Protein AF-A0A2W6B9Y6-F1 (afdb_monomer_lite)

Foldseek 3Di:
DDPVVVVVCVVVQQFQWAADPVRDIDGDPLQDDVPHGQVLSSVLSVLLPLQPDGSVVVVVQQCAFDVLQVRHGVSVCVVVVHDSVSVNVVSNVVSVVRND

Structure (mmCIF, N/CA/C/O backbone):
data_AF-A0A2W6B9Y6-F1
#
_entry.id   AF-A0A2W6B9Y6-F1
#
loop_
_atom_site.group_PDB
_atom_site.id
_atom_site.type_symbol
_atom_site.label_atom_id
_atom_site.label_alt_id
_atom_site.label_comp_id
_atom_site.label_asym_id
_atom_site.label_entity_id
_atom_site.label_seq_id
_atom_site.pdbx_PDB_ins_code
_atom_site.Cartn_x
_atom_site.Cartn_y
_atom_site.Cartn_z
_atom_site.occupancy
_atom_site.B_iso_or_equiv
_atom_site.auth_seq_id
_atom_site.auth_comp_id
_atom_site.auth_asym_id
_atom_site.auth_atom_id
_atom_site.pdbx_PDB_model_num
ATOM 1 N N . MET A 1 1 ? -8.206 11.624 15.115 1.00 56.31 1 MET A N 1
ATOM 2 C CA . MET A 1 1 ? -7.147 12.022 14.157 1.00 56.31 1 MET A CA 1
ATOM 3 C C . MET A 1 1 ? -7.373 13.476 13.772 1.00 56.31 1 MET A C 1
ATOM 5 O O . MET A 1 1 ? -8.474 13.791 13.342 1.00 56.31 1 MET A O 1
ATOM 9 N N . SER A 1 2 ? -6.397 14.366 13.964 1.00 75.44 2 SER A N 1
ATOM 10 C CA . SER A 1 2 ? -6.498 15.763 13.505 1.00 75.44 2 SER A CA 1
ATOM 11 C C . SER A 1 2 ? -5.993 15.900 12.062 1.00 75.44 2 SER A C 1
ATOM 13 O O . SER A 1 2 ? -5.204 15.072 11.602 1.00 75.44 2 SER A O 1
ATOM 15 N N . LYS A 1 3 ? -6.403 16.954 11.339 1.00 68.81 3 LYS A N 1
ATOM 16 C CA . LYS A 1 3 ? -5.916 17.229 9.969 1.00 68.81 3 LYS A CA 1
ATOM 17 C C . LYS A 1 3 ? -4.383 17.342 9.897 1.00 68.81 3 LYS A C 1
ATOM 19 O O . LYS A 1 3 ? -3.786 16.851 8.945 1.00 68.81 3 LYS A O 1
ATOM 24 N N . GLN A 1 4 ? -3.750 17.920 10.921 1.00 66.31 4 GLN A N 1
ATOM 25 C CA . GLN A 1 4 ? -2.286 18.004 11.032 1.00 66.31 4 GLN A CA 1
ATOM 26 C C . GLN A 1 4 ? -1.622 16.624 11.134 1.00 66.31 4 GLN A C 1
ATOM 28 O O . GLN A 1 4 ? -0.644 16.369 10.439 1.00 66.31 4 GLN A O 1
ATOM 33 N N . ALA A 1 5 ? -2.186 15.703 11.923 1.00 63.84 5 ALA A N 1
ATOM 34 C CA . ALA A 1 5 ? -1.645 14.349 12.063 1.00 63.84 5 ALA A CA 1
ATOM 35 C C . ALA A 1 5 ? -1.720 13.537 10.754 1.00 63.84 5 ALA A C 1
ATOM 37 O O . ALA A 1 5 ? -0.872 12.681 10.505 1.00 63.84 5 ALA A O 1
ATOM 38 N N . VAL A 1 6 ? -2.718 13.812 9.906 1.00 63.72 6 VAL A N 1
ATOM 39 C CA . VAL A 1 6 ? -2.831 13.218 8.565 1.00 63.72 6 VAL A CA 1
ATOM 40 C C . VAL A 1 6 ? -1.759 13.791 7.635 1.00 63.72 6 VAL A C 1
ATOM 42 O O . VAL A 1 6 ? -1.011 13.021 7.038 1.00 63.72 6 VAL A O 1
ATOM 45 N N . ALA A 1 7 ? -1.616 15.119 7.567 1.00 63.88 7 ALA A N 1
ATOM 46 C CA . ALA A 1 7 ? -0.626 15.776 6.708 1.00 63.88 7 ALA A CA 1
ATOM 47 C C . ALA A 1 7 ? 0.823 15.361 7.038 1.00 63.88 7 ALA A C 1
ATOM 49 O O . ALA A 1 7 ? 1.612 15.085 6.133 1.00 63.88 7 ALA A O 1
ATOM 50 N N . ASP A 1 8 ? 1.161 15.227 8.323 1.00 62.97 8 ASP A N 1
ATOM 51 C CA . ASP A 1 8 ? 2.485 14.758 8.745 1.00 62.97 8 ASP A CA 1
ATOM 52 C C . ASP A 1 8 ? 2.765 13.308 8.329 1.00 62.97 8 ASP A C 1
ATOM 54 O O . ASP A 1 8 ? 3.901 12.971 7.991 1.00 62.97 8 ASP A O 1
ATOM 58 N N . ARG A 1 9 ? 1.747 12.440 8.311 1.00 62.06 9 ARG A N 1
ATOM 59 C CA . ARG A 1 9 ? 1.883 11.052 7.839 1.00 62.06 9 ARG A CA 1
ATOM 60 C C . ARG A 1 9 ? 2.070 10.966 6.330 1.00 62.06 9 ARG A C 1
ATOM 62 O O . ARG A 1 9 ? 2.903 10.186 5.874 1.00 62.06 9 ARG A O 1
ATOM 69 N N . VAL A 1 10 ? 1.387 11.819 5.568 1.00 62.62 10 VAL A N 1
ATOM 70 C CA . VAL A 1 10 ? 1.627 11.964 4.122 1.00 62.62 10 VAL A CA 1
ATOM 71 C C . VAL A 1 10 ? 3.060 12.408 3.866 1.00 62.62 10 VAL A C 1
ATOM 73 O O . VAL A 1 10 ? 3.764 11.793 3.068 1.00 62.62 10 VAL A O 1
ATOM 76 N N . ARG A 1 11 ? 3.539 13.420 4.604 1.00 60.59 11 ARG A N 1
ATOM 77 C CA . ARG A 1 11 ? 4.919 13.913 4.482 1.00 60.59 11 ARG A CA 1
ATOM 78 C C . ARG A 1 11 ? 5.948 12.834 4.820 1.00 60.59 11 ARG A C 1
ATOM 80 O O . ARG A 1 11 ? 6.984 12.746 4.172 1.00 60.59 11 ARG A O 1
ATOM 87 N N . ARG A 1 12 ? 5.655 11.993 5.816 1.00 64.19 12 ARG A N 1
ATOM 88 C CA . ARG A 1 12 ? 6.478 10.831 6.200 1.00 64.19 12 ARG A CA 1
ATOM 89 C C . ARG A 1 12 ? 6.286 9.621 5.275 1.00 64.19 12 ARG A C 1
ATOM 91 O O . ARG A 1 12 ? 6.939 8.601 5.488 1.00 64.19 12 ARG A O 1
ATOM 98 N N . ARG A 1 13 ? 5.419 9.728 4.258 1.00 63.47 13 ARG A N 1
ATOM 99 C CA . ARG A 1 13 ? 5.043 8.660 3.317 1.00 63.47 13 ARG A CA 1
ATOM 100 C C . ARG A 1 13 ? 4.581 7.380 4.022 1.00 63.47 13 ARG A C 1
ATOM 102 O O . ARG A 1 13 ? 4.876 6.277 3.578 1.00 63.47 13 ARG A O 1
ATOM 109 N N . THR A 1 14 ? 3.885 7.539 5.145 1.00 68.88 14 THR A N 1
ATOM 110 C CA . THR A 1 14 ? 3.248 6.450 5.902 1.00 68.88 14 THR A CA 1
ATOM 111 C C . THR A 1 14 ? 1.736 6.403 5.690 1.00 68.88 14 THR A C 1
ATOM 113 O O . THR A 1 14 ? 1.031 5.660 6.364 1.00 68.88 14 THR A O 1
ATOM 116 N N . LEU A 1 15 ? 1.232 7.224 4.769 1.00 81.50 15 LEU A N 1
ATOM 117 C CA . LEU A 1 15 ? -0.155 7.260 4.341 1.00 81.50 15 LEU A CA 1
ATOM 118 C C . LEU A 1 15 ? -0.190 7.623 2.857 1.00 81.50 15 LEU A C 1
ATOM 120 O O . LEU A 1 15 ? 0.421 8.615 2.451 1.00 81.50 15 LEU A O 1
ATOM 124 N N . LEU A 1 16 ? -0.909 6.837 2.061 1.00 87.25 16 LEU A N 1
ATOM 125 C CA . LEU A 1 16 ? -1.141 7.116 0.655 1.00 87.25 16 LEU A CA 1
ATOM 126 C C . LEU A 1 16 ? -2.113 8.280 0.517 1.00 87.25 16 LEU A C 1
ATOM 128 O O . LEU A 1 16 ? -3.221 8.269 1.064 1.00 87.25 16 LEU A O 1
ATOM 132 N N . ALA A 1 17 ? -1.681 9.257 -0.264 1.00 89.12 17 ALA A N 1
ATOM 133 C CA . ALA A 1 17 ? -2.461 10.401 -0.675 1.00 89.12 17 ALA A CA 1
ATOM 134 C C . ALA A 1 17 ? -2.433 10.465 -2.200 1.00 89.12 17 ALA A C 1
ATOM 136 O O . ALA A 1 17 ? -1.364 10.357 -2.800 1.00 89.12 17 ALA A O 1
ATOM 137 N N . ALA A 1 18 ? -3.592 10.656 -2.815 1.00 88.19 18 ALA A N 1
ATOM 138 C CA . ALA A 1 18 ? -3.707 10.896 -4.246 1.00 88.19 18 ALA A CA 1
ATOM 139 C C . ALA A 1 18 ? -4.328 12.275 -4.477 1.00 88.19 18 ALA A C 1
ATOM 141 O O . ALA A 1 18 ? -5.183 12.714 -3.708 1.00 88.19 18 ALA A O 1
ATOM 142 N N . SER A 1 19 ? -3.902 12.969 -5.528 1.00 88.31 19 SER A N 1
ATOM 143 C CA . SER A 1 19 ? -4.473 14.264 -5.902 1.00 88.31 19 SER A CA 1
ATOM 144 C C . SER A 1 19 ? -5.480 14.061 -7.022 1.00 88.31 19 SER A C 1
ATOM 146 O O . SER A 1 19 ? -5.161 13.508 -8.069 1.00 88.31 19 SER A O 1
ATOM 148 N N . THR A 1 20 ? -6.718 14.489 -6.811 1.00 86.44 20 THR A N 1
ATOM 149 C CA . THR A 1 20 ? -7.735 14.546 -7.871 1.00 86.44 20 THR A CA 1
ATOM 150 C C . THR A 1 20 ? -7.312 15.533 -8.963 1.00 86.44 20 THR A C 1
ATOM 152 O O . THR A 1 20 ? -6.514 16.435 -8.709 1.00 86.44 20 THR A O 1
ATOM 155 N N . ALA A 1 21 ? -7.915 15.436 -10.151 1.00 82.94 21 ALA A N 1
AT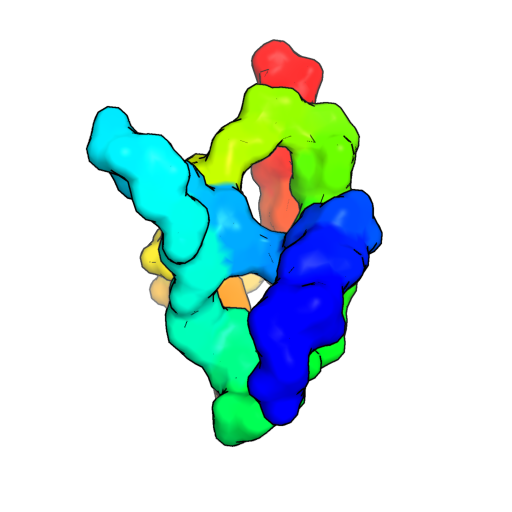OM 156 C CA . ALA A 1 21 ? -7.674 16.382 -11.249 1.00 82.94 21 ALA A CA 1
ATOM 157 C C . ALA A 1 21 ? -7.932 17.856 -10.863 1.00 82.94 21 ALA A C 1
ATOM 159 O O . ALA A 1 21 ? -7.375 18.767 -11.462 1.00 82.94 21 ALA A O 1
ATOM 160 N N . GLN A 1 22 ? -8.749 18.093 -9.831 1.00 86.25 22 GLN A N 1
ATOM 161 C CA . GLN A 1 22 ? -9.079 19.420 -9.297 1.00 86.25 22 GLN A CA 1
ATOM 162 C C . GLN A 1 22 ? -8.141 19.857 -8.152 1.00 86.25 22 GLN A C 1
ATOM 164 O O . GLN A 1 22 ? -8.437 20.813 -7.439 1.00 86.25 22 GLN A O 1
ATOM 169 N N . GLY A 1 23 ? -7.047 19.129 -7.903 1.00 84.06 23 GLY A N 1
ATOM 170 C CA . GLY A 1 23 ? -6.057 19.453 -6.870 1.00 84.06 23 GLY A CA 1
ATOM 171 C C . GLY A 1 23 ? -6.470 19.101 -5.436 1.00 84.06 23 GLY A C 1
ATOM 172 O O . GLY A 1 23 ? -5.725 19.378 -4.498 1.00 84.06 23 GLY A O 1
ATOM 173 N N . ARG A 1 24 ? -7.633 18.466 -5.224 1.00 87.12 24 ARG A N 1
ATOM 174 C CA . ARG A 1 24 ? -8.011 17.960 -3.893 1.00 87.12 24 ARG A CA 1
ATOM 175 C C . ARG A 1 24 ? -7.230 16.698 -3.563 1.00 87.12 24 ARG A C 1
ATOM 177 O O . ARG A 1 24 ? -7.242 15.760 -4.357 1.00 87.12 24 ARG A O 1
ATOM 184 N N . VAL A 1 25 ? -6.642 16.662 -2.371 1.00 86.62 25 VAL A N 1
ATOM 185 C CA . VAL A 1 25 ? -5.978 15.475 -1.824 1.00 86.62 25 VAL A CA 1
ATOM 186 C C . VAL A 1 25 ? -7.020 14.535 -1.223 1.00 86.62 25 VAL A C 1
ATOM 188 O O . VAL A 1 25 ? -7.810 14.943 -0.368 1.00 86.62 25 VAL A O 1
ATOM 191 N N . VAL A 1 26 ? -7.010 13.280 -1.661 1.00 89.31 26 VAL A N 1
ATOM 192 C CA . VAL A 1 26 ? -7.869 12.202 -1.166 1.00 89.31 26 VAL A CA 1
ATOM 193 C C . VAL A 1 26 ? -7.034 11.087 -0.547 1.00 89.31 26 VAL A C 1
ATOM 195 O O . VAL A 1 26 ? -5.886 10.854 -0.929 1.00 89.31 26 VAL A O 1
ATOM 198 N N . TYR A 1 27 ? -7.641 10.390 0.410 1.00 89.62 27 TYR A N 1
ATOM 199 C CA . TYR A 1 27 ? -7.032 9.289 1.149 1.00 89.62 27 TYR A CA 1
ATOM 200 C C . TYR A 1 27 ? -7.879 8.039 0.942 1.00 89.62 27 TYR A C 1
ATOM 202 O O . TYR A 1 27 ? -9.018 8.009 1.415 1.00 89.62 27 TYR A O 1
ATOM 210 N N . PRO A 1 28 ? -7.370 7.017 0.238 1.00 90.94 28 PRO A N 1
ATOM 211 C CA . PRO A 1 28 ? -8.106 5.773 0.073 1.00 90.94 28 PRO A CA 1
ATOM 212 C C . PRO A 1 28 ? -8.468 5.132 1.420 1.00 90.94 28 PRO A C 1
ATOM 214 O O . PRO A 1 28 ? -7.600 4.968 2.281 1.00 90.94 28 PRO A O 1
ATOM 217 N N . ILE A 1 29 ? -9.748 4.784 1.600 1.00 91.12 29 ILE A N 1
ATOM 218 C CA . ILE A 1 29 ? -10.300 4.330 2.890 1.00 91.12 29 ILE A CA 1
ATOM 219 C C . ILE A 1 29 ? -9.775 2.957 3.324 1.00 91.12 29 ILE A C 1
ATOM 221 O O . ILE A 1 29 ? -9.655 2.686 4.512 1.00 91.12 29 ILE A O 1
ATOM 225 N N . TRP A 1 30 ? -9.402 2.104 2.370 1.00 90.88 30 TRP A N 1
ATOM 226 C CA . TRP A 1 30 ? -8.920 0.746 2.635 1.00 90.88 30 TRP A CA 1
ATOM 227 C C . TRP A 1 30 ? -7.588 0.692 3.391 1.00 90.88 30 TRP A C 1
ATOM 229 O O . TRP A 1 30 ? -7.220 -0.366 3.888 1.00 90.88 30 TRP A O 1
ATOM 239 N N . GLN A 1 31 ? -6.875 1.816 3.497 1.00 90.38 31 GLN A N 1
ATOM 240 C CA . GLN A 1 31 ? -5.647 1.926 4.285 1.00 90.38 31 GLN A CA 1
ATOM 241 C C . GLN A 1 31 ? -5.900 1.912 5.790 1.00 90.38 31 GLN A C 1
ATOM 243 O O . GLN A 1 31 ? -4.954 1.819 6.573 1.00 90.38 31 GLN A O 1
ATOM 248 N N . PHE A 1 32 ? -7.155 2.092 6.193 1.00 87.75 32 PHE A N 1
ATOM 249 C CA . PHE A 1 32 ? -7.542 2.213 7.580 1.00 87.75 32 PHE A CA 1
ATOM 250 C C . PHE A 1 32 ? -8.218 0.933 8.065 1.00 87.75 32 PHE A C 1
ATOM 252 O O . PHE A 1 32 ? -9.075 0.372 7.387 1.00 87.75 32 PHE A O 1
ATOM 259 N N . ASP A 1 33 ? -7.849 0.523 9.272 1.00 84.25 33 ASP A N 1
ATOM 260 C CA . ASP A 1 33 ? -8.601 -0.405 10.103 1.00 84.25 33 ASP A CA 1
ATOM 261 C C . ASP A 1 33 ? -9.246 0.403 11.241 1.00 84.25 33 ASP A C 1
ATOM 263 O O . ASP A 1 33 ? -8.577 0.940 12.139 1.00 84.25 33 ASP A O 1
ATOM 267 N N . GLY A 1 34 ? -10.556 0.621 11.117 1.00 83.38 34 GLY A N 1
ATOM 268 C CA . GLY A 1 34 ? -11.306 1.566 11.937 1.00 83.38 34 GLY A CA 1
ATOM 269 C C . GLY A 1 34 ? -10.721 2.982 11.868 1.00 83.38 34 GLY A C 1
ATOM 270 O O . GLY A 1 34 ? -10.865 3.693 10.878 1.00 83.38 34 GLY A O 1
ATOM 271 N N . SER A 1 35 ? -10.069 3.414 12.951 1.00 79.12 35 SER A N 1
ATOM 272 C CA . SER A 1 35 ? -9.459 4.752 13.064 1.00 79.12 35 SER A CA 1
ATOM 273 C C . SER A 1 35 ? -7.933 4.768 12.907 1.00 79.12 35 SER A C 1
ATOM 275 O O . SER A 1 35 ? -7.312 5.838 12.975 1.00 79.12 35 SER A O 1
ATOM 277 N N . LYS A 1 36 ? -7.307 3.600 12.717 1.00 81.88 36 LYS A N 1
ATOM 278 C CA . LYS A 1 36 ? -5.853 3.440 12.609 1.00 81.88 36 LYS A CA 1
ATOM 279 C C . LYS A 1 36 ? -5.473 3.074 11.181 1.00 81.88 36 LYS A C 1
ATOM 281 O O . LYS A 1 36 ? -6.261 2.491 10.460 1.00 81.88 36 LYS A O 1
ATOM 286 N N . VAL A 1 37 ? -4.264 3.444 10.770 1.00 83.31 37 VAL A N 1
ATOM 287 C CA . VAL A 1 37 ? -3.714 3.002 9.481 1.00 83.31 37 VAL A CA 1
ATOM 288 C C . VAL A 1 37 ? -3.194 1.582 9.674 1.00 83.31 37 VAL A C 1
ATOM 290 O O . VAL A 1 37 ? -2.521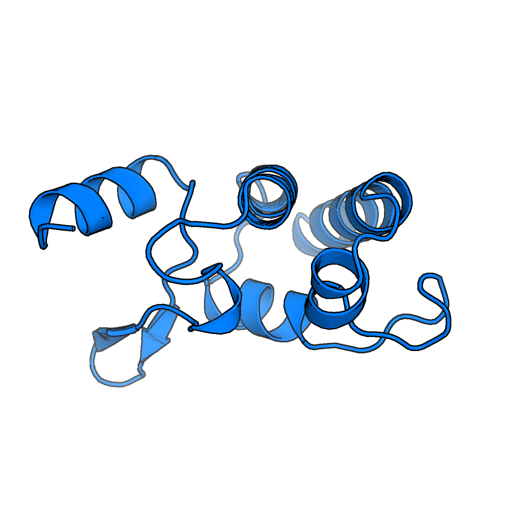 1.334 10.677 1.00 83.31 37 VAL A O 1
ATOM 293 N N . ASN A 1 38 ? -3.500 0.680 8.744 1.00 87.00 38 ASN A N 1
ATOM 294 C CA . ASN A 1 38 ? -2.995 -0.686 8.771 1.00 87.00 38 ASN A CA 1
ATOM 295 C C . ASN A 1 38 ? -1.445 -0.659 8.654 1.00 87.00 38 ASN A C 1
ATOM 297 O O . ASN A 1 38 ? -0.902 -0.024 7.735 1.00 87.00 38 ASN A O 1
ATOM 301 N N . PRO A 1 39 ? -0.711 -1.277 9.601 1.00 88.50 39 PRO A N 1
ATOM 302 C CA . PRO A 1 39 ? 0.750 -1.249 9.617 1.00 88.50 39 PRO A CA 1
ATOM 303 C C . PRO A 1 39 ? 1.373 -1.979 8.421 1.00 88.50 39 PRO A C 1
ATOM 305 O O . PRO A 1 39 ? 2.391 -1.510 7.909 1.00 88.50 39 PRO A O 1
ATOM 308 N N . ASP A 1 40 ? 0.745 -3.042 7.921 1.00 90.75 40 ASP A N 1
ATOM 309 C CA . ASP A 1 40 ? 1.219 -3.772 6.744 1.00 90.75 40 ASP A CA 1
ATOM 310 C C . ASP A 1 40 ? 1.021 -2.942 5.481 1.00 90.75 40 ASP A C 1
ATOM 312 O O . ASP A 1 40 ? 1.933 -2.789 4.678 1.00 90.75 40 ASP A O 1
ATOM 316 N N . VAL A 1 41 ? -0.115 -2.254 5.349 1.00 90.69 41 VAL A N 1
ATOM 317 C CA . VAL A 1 41 ? -0.296 -1.284 4.254 1.00 90.69 41 VAL A CA 1
ATOM 318 C C . VAL A 1 41 ? 0.796 -0.209 4.298 1.00 90.69 41 VAL A C 1
ATOM 320 O O . VAL A 1 41 ? 1.371 0.150 3.271 1.00 90.69 41 VAL A O 1
ATOM 323 N N . THR A 1 42 ? 1.133 0.277 5.495 1.00 89.38 42 THR A N 1
ATOM 324 C CA . THR A 1 42 ? 2.195 1.276 5.682 1.00 89.38 42 THR A CA 1
ATOM 325 C C . THR A 1 42 ? 3.572 0.742 5.273 1.00 89.38 42 THR A C 1
ATOM 327 O O . THR A 1 42 ? 4.356 1.475 4.663 1.00 89.38 42 THR A O 1
ATOM 330 N N . SER A 1 43 ? 3.883 -0.515 5.599 1.00 91.06 43 SER A N 1
ATOM 331 C CA . SER A 1 43 ? 5.165 -1.144 5.262 1.00 91.06 43 SER A CA 1
ATOM 332 C C . SER A 1 43 ? 5.296 -1.403 3.757 1.00 91.06 43 SER A C 1
ATOM 334 O O . SER A 1 43 ? 6.362 -1.167 3.189 1.00 91.06 43 SER A O 1
ATOM 336 N N . ILE A 1 44 ? 4.204 -1.766 3.083 1.00 93.94 44 ILE A N 1
ATOM 337 C CA . ILE A 1 44 ? 4.179 -1.935 1.627 1.00 93.94 44 ILE A CA 1
ATOM 338 C C . ILE A 1 44 ? 4.296 -0.583 0.908 1.00 93.94 44 ILE A C 1
ATOM 340 O O . ILE A 1 44 ? 5.088 -0.444 -0.023 1.00 93.94 44 ILE A O 1
ATOM 344 N N . LEU A 1 45 ? 3.599 0.461 1.374 1.00 91.12 45 LEU A N 1
ATOM 345 C CA . LEU A 1 45 ? 3.729 1.818 0.817 1.00 91.12 45 LEU A CA 1
ATOM 346 C C . LEU A 1 45 ? 5.171 2.340 0.862 1.00 91.12 45 LEU A C 1
ATOM 348 O O . LEU A 1 45 ? 5.616 3.055 -0.038 1.00 91.12 45 LEU A O 1
ATOM 352 N N . ALA A 1 46 ? 5.917 1.962 1.898 1.00 90.62 46 ALA A N 1
ATOM 353 C CA . ALA A 1 46 ? 7.313 2.331 2.060 1.00 90.62 46 ALA A CA 1
ATOM 354 C C . ALA A 1 46 ? 8.230 1.811 0.933 1.00 90.62 46 ALA A C 1
ATOM 356 O O . ALA A 1 46 ? 9.265 2.439 0.681 1.00 90.62 46 ALA A O 1
ATOM 357 N N . VAL A 1 47 ? 7.853 0.724 0.247 1.00 93.00 47 VAL A N 1
ATOM 358 C CA . VAL A 1 47 ? 8.601 0.139 -0.882 1.00 93.00 47 VAL A CA 1
ATOM 359 C C . VAL A 1 47 ? 8.581 1.065 -2.100 1.00 93.00 47 VAL A C 1
ATOM 361 O O . VAL A 1 47 ? 9.598 1.253 -2.761 1.00 93.00 47 VAL A O 1
ATOM 364 N N . PHE A 1 48 ? 7.459 1.743 -2.343 1.00 90.44 48 PHE A N 1
ATOM 365 C CA . PHE A 1 48 ? 7.291 2.644 -3.487 1.00 90.44 48 PHE A CA 1
ATOM 366 C C . PHE A 1 48 ? 7.927 4.025 -3.288 1.00 90.44 48 PHE A C 1
ATOM 368 O O . PHE A 1 48 ? 7.869 4.858 -4.185 1.00 90.44 48 PHE A O 1
ATOM 375 N N . ARG A 1 49 ? 8.570 4.303 -2.142 1.00 83.50 49 ARG A N 1
ATOM 376 C CA . ARG A 1 49 ? 9.125 5.639 -1.842 1.00 83.50 49 ARG A CA 1
ATOM 377 C C . ARG A 1 49 ? 10.140 6.135 -2.869 1.00 83.50 49 ARG A C 1
ATOM 379 O O . ARG A 1 49 ? 10.256 7.346 -3.048 1.00 83.50 49 ARG A O 1
ATOM 386 N N . ASN A 1 50 ? 10.872 5.231 -3.506 1.00 81.44 50 ASN A N 1
ATOM 387 C CA . ASN A 1 50 ? 11.879 5.590 -4.504 1.00 81.44 50 ASN A CA 1
ATOM 388 C C . ASN A 1 50 ? 11.358 5.470 -5.942 1.00 81.44 50 ASN A C 1
ATOM 390 O O . ASN A 1 50 ? 12.057 5.875 -6.864 1.00 81.44 50 ASN A O 1
ATOM 394 N N . ALA A 1 51 ? 10.144 4.949 -6.140 1.00 81.81 51 ALA A N 1
ATOM 395 C CA . ALA A 1 51 ? 9.502 4.952 -7.444 1.00 81.81 51 ALA A CA 1
ATOM 396 C C . ALA A 1 51 ? 8.945 6.358 -7.716 1.00 81.81 51 ALA A C 1
ATOM 398 O O . ALA A 1 51 ? 8.250 6.935 -6.877 1.00 81.81 51 ALA A O 1
ATOM 399 N N . ALA A 1 52 ? 9.252 6.927 -8.882 1.00 83.12 52 ALA A N 1
ATOM 400 C CA . ALA A 1 52 ? 8.764 8.241 -9.303 1.00 83.12 52 ALA A CA 1
ATOM 401 C C . ALA A 1 52 ? 7.312 8.158 -9.820 1.00 83.12 52 ALA A C 1
ATOM 403 O O . ALA A 1 52 ? 7.016 8.554 -10.944 1.00 83.12 52 ALA A O 1
ATOM 404 N N . VAL A 1 53 ? 6.410 7.609 -9.003 1.00 87.81 53 VAL A N 1
ATOM 405 C CA . VAL A 1 53 ? 5.002 7.366 -9.345 1.00 87.81 53 VAL A CA 1
ATOM 406 C C . VAL A 1 53 ? 4.064 8.145 -8.433 1.00 87.81 53 VAL A C 1
ATOM 408 O O . VAL A 1 53 ? 4.391 8.450 -7.283 1.00 87.81 53 VAL A O 1
ATOM 411 N N . ASP A 1 54 ? 2.885 8.482 -8.949 1.00 89.50 54 ASP A N 1
ATOM 412 C CA . ASP A 1 54 ? 1.882 9.215 -8.188 1.00 89.50 54 ASP A CA 1
ATOM 413 C C . ASP A 1 54 ? 1.038 8.306 -7.275 1.00 89.50 54 ASP A C 1
ATOM 415 O O . ASP A 1 54 ? 1.084 7.072 -7.318 1.00 89.50 54 ASP A O 1
ATOM 419 N N . GLY A 1 55 ? 0.242 8.940 -6.411 1.00 90.31 55 GLY A N 1
ATOM 420 C CA . GLY A 1 55 ? -0.614 8.223 -5.473 1.00 90.31 55 GLY A CA 1
ATOM 421 C C . GLY A 1 55 ? -1.742 7.423 -6.132 1.00 90.31 55 GLY A C 1
ATOM 422 O O . GLY A 1 55 ? -2.225 6.470 -5.525 1.00 90.31 55 GLY A O 1
ATOM 423 N N . TRP A 1 56 ? -2.157 7.770 -7.355 1.00 92.44 56 TRP A N 1
ATOM 424 C CA . TRP A 1 56 ? -3.179 7.021 -8.090 1.00 92.44 56 TRP A CA 1
ATOM 425 C C . TRP A 1 56 ? -2.620 5.727 -8.667 1.00 92.44 56 TRP A C 1
ATOM 427 O O . TRP A 1 56 ? -3.296 4.702 -8.592 1.00 92.44 56 TRP A O 1
ATOM 437 N N . ALA A 1 57 ? -1.387 5.740 -9.173 1.00 93.94 57 ALA A N 1
ATOM 438 C CA . ALA A 1 57 ? -0.691 4.542 -9.627 1.00 93.94 57 ALA A CA 1
ATOM 439 C C . ALA A 1 57 ? -0.525 3.539 -8.477 1.00 93.94 57 ALA A C 1
ATOM 441 O O . ALA A 1 57 ? -0.893 2.371 -8.610 1.00 93.94 57 ALA A O 1
ATOM 442 N N . ILE A 1 58 ? -0.068 4.010 -7.312 1.00 94.44 58 ILE A N 1
ATOM 443 C CA . ILE A 1 58 ? 0.066 3.166 -6.117 1.00 94.44 58 ILE A CA 1
ATOM 444 C C . ILE A 1 58 ? -1.311 2.678 -5.641 1.00 94.44 58 ILE A C 1
ATOM 446 O O . ILE A 1 58 ? -1.465 1.497 -5.340 1.00 94.44 58 ILE A O 1
ATOM 450 N N . ALA A 1 59 ? -2.329 3.548 -5.605 1.00 94.50 59 ALA A N 1
ATOM 451 C CA . ALA A 1 59 ? -3.681 3.146 -5.209 1.00 94.50 59 ALA A CA 1
ATOM 452 C C . ALA A 1 59 ? -4.240 2.056 -6.129 1.00 94.50 59 ALA A C 1
ATOM 454 O O . ALA A 1 59 ? -4.794 1.076 -5.641 1.00 94.50 59 ALA A O 1
ATOM 455 N N . SER A 1 60 ? -4.048 2.216 -7.439 1.00 95.00 60 SER A N 1
ATOM 456 C CA . SER A 1 60 ? -4.495 1.255 -8.446 1.00 95.00 60 SER A CA 1
ATOM 457 C C . SER A 1 60 ? -3.790 -0.086 -8.273 1.00 95.00 60 SER A C 1
ATOM 459 O O . SER A 1 60 ? -4.441 -1.125 -8.332 1.00 95.00 60 SER A O 1
ATOM 461 N N . TRP A 1 61 ? -2.485 -0.082 -7.992 1.00 96.88 61 TRP A N 1
ATOM 462 C CA . TRP A 1 61 ? -1.725 -1.304 -7.726 1.00 96.88 61 TRP A CA 1
ATOM 463 C C . TRP A 1 61 ? -2.252 -2.071 -6.510 1.00 96.88 61 TRP A C 1
ATOM 465 O O . TRP A 1 61 ? -2.463 -3.277 -6.593 1.00 96.88 61 TRP A O 1
ATOM 475 N N . PHE A 1 62 ? -2.557 -1.371 -5.414 1.00 96.81 62 PHE A N 1
ATOM 476 C CA . PHE A 1 62 ? -3.120 -1.987 -4.207 1.00 96.81 62 PHE A CA 1
ATOM 477 C C . PHE A 1 62 ? -4.476 -2.664 -4.445 1.00 96.81 62 PHE A C 1
ATOM 479 O O . PHE A 1 62 ? -4.826 -3.602 -3.732 1.00 96.81 62 PHE A O 1
ATOM 486 N N . THR A 1 63 ? -5.234 -2.196 -5.436 1.00 96.62 63 THR A N 1
ATOM 487 C CA . THR A 1 63 ? -6.559 -2.714 -5.794 1.00 96.62 63 THR A CA 1
ATOM 488 C C . THR A 1 63 ? -6.554 -3.529 -7.089 1.00 96.62 63 THR A C 1
ATOM 490 O O . THR A 1 63 ? -7.616 -3.762 -7.659 1.00 96.62 63 THR A O 1
ATOM 493 N N . THR A 1 64 ? -5.383 -3.936 -7.587 1.00 97.62 64 THR A N 1
ATOM 494 C CA . THR A 1 64 ? -5.262 -4.774 -8.788 1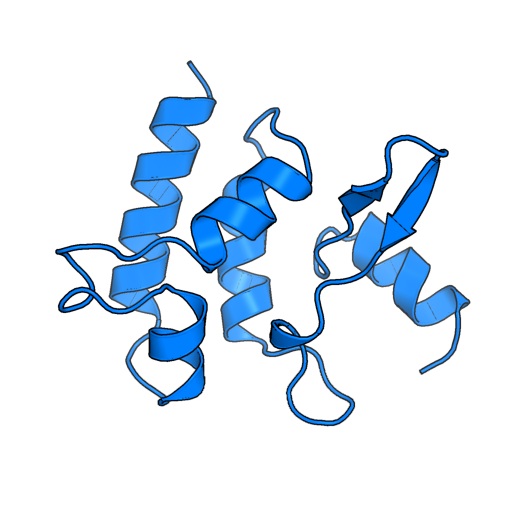.00 97.62 64 THR A CA 1
ATOM 495 C C . THR A 1 64 ? -5.014 -6.228 -8.379 1.00 97.62 64 THR A C 1
ATOM 497 O O . THR A 1 64 ? -4.074 -6.478 -7.623 1.00 97.62 64 THR A O 1
ATOM 500 N N . PRO A 1 65 ? -5.820 -7.192 -8.862 1.00 97.56 65 PRO A N 1
ATOM 501 C CA . PRO A 1 65 ? -5.599 -8.614 -8.616 1.00 97.56 65 PRO A CA 1
ATOM 502 C C . PRO A 1 65 ? -4.225 -9.094 -9.083 1.00 97.56 65 PRO A C 1
ATOM 504 O O . PRO A 1 65 ? -3.767 -8.725 -10.168 1.00 97.56 65 PRO A O 1
ATOM 507 N N . ALA A 1 66 ? -3.591 -9.966 -8.301 1.00 97.12 66 ALA A N 1
ATOM 508 C CA . ALA A 1 66 ? -2.305 -10.559 -8.651 1.00 97.12 66 ALA A CA 1
ATOM 509 C C . ALA A 1 66 ? -2.353 -12.087 -8.573 1.00 97.12 66 ALA A C 1
A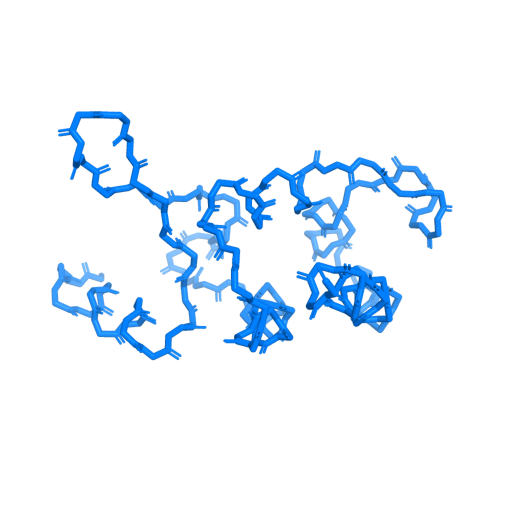TOM 511 O O . ALA A 1 66 ? -2.784 -12.661 -7.578 1.00 97.12 66 ALA A O 1
ATOM 512 N N . ALA A 1 67 ? -1.844 -12.762 -9.607 1.00 96.06 67 ALA A N 1
ATOM 513 C CA . ALA A 1 67 ? -1.792 -14.226 -9.640 1.00 96.06 67 ALA A CA 1
ATOM 514 C C . ALA A 1 67 ? -0.945 -14.822 -8.499 1.00 96.06 67 ALA A C 1
ATOM 516 O O . ALA A 1 67 ? -1.234 -15.913 -8.031 1.00 96.06 67 ALA A O 1
ATOM 517 N N . SER A 1 68 ? 0.070 -14.093 -8.022 1.00 95.50 68 SER A N 1
ATOM 518 C CA . SER A 1 68 ? 0.904 -14.486 -6.877 1.00 95.50 68 SER A CA 1
ATOM 519 C C . SER A 1 68 ? 0.210 -14.349 -5.517 1.00 95.50 68 SER A C 1
ATOM 521 O O . SER A 1 68 ? 0.806 -14.705 -4.507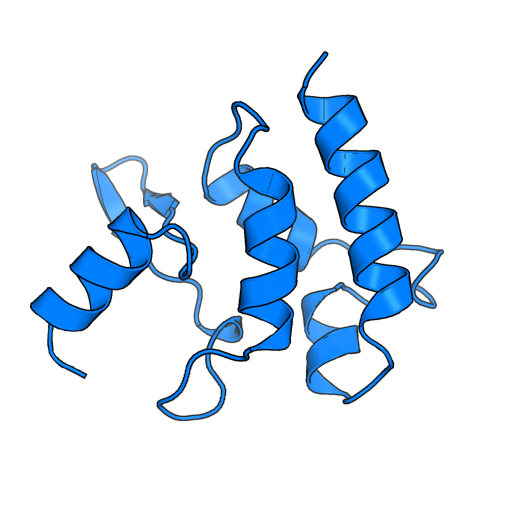 1.00 95.50 68 SER A O 1
ATOM 523 N N . LEU A 1 69 ? -0.997 -13.779 -5.489 1.00 96.75 69 LEU A N 1
ATOM 524 C CA . LEU A 1 69 ? -1.844 -13.601 -4.308 1.00 96.75 69 LEU A CA 1
ATOM 525 C C . LEU A 1 69 ? -3.175 -14.348 -4.498 1.00 96.75 69 LEU A C 1
ATOM 527 O O . LEU A 1 69 ? -4.224 -13.844 -4.114 1.00 96.75 69 LEU A O 1
ATOM 531 N N . ASP A 1 70 ? -3.157 -15.489 -5.193 1.00 96.06 70 ASP A N 1
ATOM 532 C CA . ASP A 1 70 ? -4.353 -16.287 -5.501 1.00 96.06 70 ASP A CA 1
ATOM 533 C C . ASP A 1 70 ? -5.478 -15.483 -6.183 1.00 96.06 70 ASP A C 1
ATOM 535 O O . ASP A 1 70 ? -6.664 -15.676 -5.928 1.00 96.06 70 ASP A O 1
ATOM 539 N N . ALA A 1 71 ? -5.091 -14.555 -7.067 1.00 96.31 71 ALA A N 1
ATOM 540 C CA . ALA A 1 71 ? -5.978 -13.605 -7.742 1.00 96.31 71 ALA A CA 1
ATOM 541 C C . ALA A 1 71 ? -6.719 -12.621 -6.811 1.00 96.31 71 A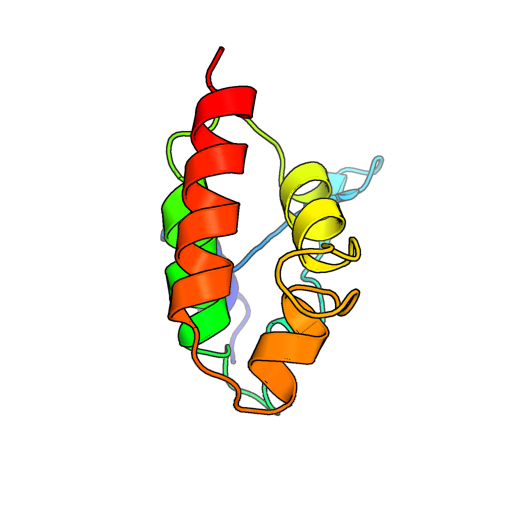LA A C 1
ATOM 543 O O . ALA A 1 71 ? -7.606 -11.904 -7.273 1.00 96.31 71 ALA A O 1
ATOM 544 N N . ALA A 1 72 ? -6.320 -12.513 -5.543 1.00 97.38 72 ALA A N 1
ATOM 545 C CA . ALA A 1 72 ? -6.727 -11.426 -4.664 1.00 97.38 72 ALA A CA 1
ATOM 546 C C . ALA A 1 72 ? -5.934 -10.142 -4.961 1.00 97.38 72 ALA A C 1
ATOM 548 O O . ALA A 1 72 ? -4.837 -10.153 -5.538 1.00 97.38 72 ALA A O 1
ATOM 549 N N . THR A 1 73 ? -6.490 -9.006 -4.548 1.00 98.00 73 THR A N 1
ATOM 550 C CA . THR A 1 73 ? -5.755 -7.739 -4.496 1.00 98.00 73 THR A CA 1
ATOM 551 C C . THR A 1 73 ? -4.845 -7.685 -3.261 1.00 98.00 73 THR A C 1
ATOM 553 O O . THR A 1 73 ? -5.158 -8.298 -2.236 1.00 98.00 73 THR A O 1
ATOM 556 N N . PRO A 1 74 ? -3.758 -6.889 -3.279 1.00 97.25 74 PRO A N 1
ATOM 557 C CA . PRO A 1 74 ? -2.976 -6.598 -2.076 1.00 97.25 74 PRO A CA 1
ATOM 558 C C . PRO A 1 74 ? -3.819 -6.120 -0.884 1.00 97.25 74 PRO A C 1
ATOM 560 O O . PRO A 1 74 ? -3.523 -6.456 0.259 1.00 97.25 74 PRO A O 1
ATOM 563 N N . VAL A 1 75 ? -4.873 -5.335 -1.136 1.00 95.31 75 VAL A N 1
ATOM 564 C CA . VAL A 1 75 ? -5.787 -4.855 -0.087 1.00 95.31 75 VAL A CA 1
ATOM 565 C C . VAL A 1 75 ? -6.564 -5.993 0.563 1.00 95.31 75 VAL A C 1
ATOM 567 O O . VAL A 1 75 ? -6.666 -6.018 1.787 1.00 95.31 75 VAL A O 1
ATOM 570 N N . GLU A 1 76 ? -7.139 -6.890 -0.233 1.00 95.50 76 GLU A N 1
ATOM 571 C CA . GLU A 1 76 ? -7.899 -8.038 0.275 1.00 95.50 76 GLU A CA 1
ATOM 572 C C . GLU A 1 76 ? -6.981 -8.983 1.043 1.00 95.50 76 GLU A C 1
ATOM 574 O O . GLU A 1 76 ? -7.245 -9.268 2.206 1.00 95.50 76 GLU A O 1
ATOM 579 N N . TRP A 1 77 ? -5.837 -9.335 0.453 1.00 96.38 77 TRP A N 1
ATOM 580 C CA . TRP A 1 77 ? -4.845 -10.219 1.061 1.00 96.38 77 TRP A CA 1
ATOM 581 C C . TRP A 1 77 ? -4.426 -9.758 2.465 1.00 96.38 77 TRP A C 1
ATOM 583 O O . TRP A 1 77 ? -4.475 -10.524 3.427 1.00 96.38 77 TRP A O 1
ATOM 593 N N . LEU A 1 78 ? -4.064 -8.477 2.607 1.00 93.56 78 LEU A N 1
ATOM 594 C CA . LEU A 1 78 ? -3.660 -7.911 3.898 1.00 93.56 78 LEU A CA 1
ATOM 595 C C . LEU A 1 78 ? -4.831 -7.764 4.878 1.00 93.56 78 LEU A C 1
ATOM 597 O O . LEU A 1 78 ? -4.634 -7.853 6.089 1.00 93.56 78 LEU A O 1
ATOM 601 N N . ARG A 1 79 ? -6.049 -7.505 4.387 1.00 90.56 79 ARG A N 1
ATOM 602 C CA . ARG A 1 79 ? -7.237 -7.389 5.244 1.00 90.56 79 ARG A CA 1
ATOM 603 C C . ARG A 1 79 ? -7.655 -8.740 5.815 1.00 90.56 79 ARG A C 1
ATOM 605 O O . ARG A 1 79 ? -8.085 -8.787 6.964 1.00 90.56 79 ARG A O 1
ATOM 612 N N . ASP A 1 80 ? -7.478 -9.805 5.047 1.00 91.56 80 ASP A N 1
ATOM 613 C CA . ASP A 1 80 ? -7.804 -11.171 5.456 1.00 91.56 80 ASP A CA 1
ATOM 614 C C . ASP A 1 80 ? -6.769 -11.757 6.434 1.00 91.56 80 ASP A C 1
ATOM 616 O O . ASP A 1 80 ? -6.890 -12.905 6.859 1.00 91.56 80 ASP A O 1
ATOM 620 N N . GLY A 1 81 ? -5.761 -10.966 6.826 1.00 88.81 81 GLY A N 1
ATOM 621 C CA . GLY A 1 81 ? -4.746 -11.354 7.803 1.00 88.81 81 GLY A CA 1
ATOM 622 C C . GLY A 1 81 ? -3.720 -12.347 7.260 1.00 88.81 81 GLY A C 1
ATOM 623 O O . GLY A 1 81 ? -3.045 -13.009 8.047 1.00 88.81 81 GLY A O 1
ATOM 624 N N . GLN A 1 82 ? -3.610 -12.462 5.934 1.00 93.00 82 GLN A N 1
ATOM 625 C CA . GLN A 1 82 ? -2.594 -13.287 5.289 1.00 93.00 82 GLN A CA 1
ATOM 626 C C . GLN A 1 82 ? -1.196 -12.685 5.482 1.00 93.00 82 GLN A C 1
ATOM 628 O O . GLN A 1 82 ? -1.033 -11.504 5.799 1.00 93.00 82 GLN A O 1
ATOM 633 N N . GLU A 1 83 ? -0.158 -13.493 5.263 1.00 93.81 83 GLU A N 1
ATOM 634 C CA . GLU A 1 83 ? 1.225 -13.037 5.412 1.00 93.81 83 GLU A CA 1
ATOM 635 C C . GLU A 1 83 ? 1.540 -11.862 4.473 1.00 93.81 83 GLU A C 1
ATOM 637 O O . GLU A 1 83 ? 1.241 -11.899 3.282 1.00 93.81 83 GLU A O 1
ATOM 642 N N . ALA A 1 84 ? 2.200 -10.819 4.982 1.00 94.56 84 ALA A N 1
ATOM 643 C CA . ALA A 1 84 ? 2.539 -9.640 4.180 1.00 94.56 84 ALA A CA 1
ATOM 644 C C . ALA A 1 84 ? 3.713 -9.868 3.204 1.00 94.56 84 ALA A C 1
ATOM 646 O O . ALA A 1 84 ? 3.919 -9.070 2.288 1.00 94.56 84 ALA A O 1
ATOM 647 N N . ALA A 1 85 ? 4.498 -10.937 3.386 1.00 96.06 85 ALA A N 1
ATOM 648 C CA . ALA A 1 85 ? 5.717 -11.183 2.612 1.00 96.06 85 ALA A CA 1
ATOM 649 C C . ALA A 1 85 ? 5.472 -11.331 1.091 1.00 96.06 85 ALA A C 1
ATOM 651 O O . ALA A 1 85 ? 6.161 -10.643 0.334 1.00 96.06 85 ALA A O 1
ATOM 652 N N . PRO A 1 86 ? 4.468 -12.097 0.610 1.00 97.12 86 PRO A N 1
ATOM 653 C CA . PRO A 1 86 ? 4.115 -12.141 -0.813 1.00 97.12 86 PRO A CA 1
ATOM 654 C C . PRO A 1 86 ? 3.783 -10.766 -1.410 1.00 97.12 86 PRO A C 1
ATOM 656 O O . PRO A 1 86 ? 4.224 -10.433 -2.512 1.00 97.12 86 PRO A O 1
ATOM 659 N N . VAL A 1 87 ? 3.056 -9.930 -0.661 1.00 97.38 87 VAL A N 1
ATOM 660 C CA . VAL A 1 87 ? 2.713 -8.563 -1.085 1.00 97.38 87 VAL A CA 1
ATOM 661 C C . VAL A 1 87 ? 3.966 -7.689 -1.157 1.00 97.38 87 VAL A C 1
ATOM 663 O O . VAL A 1 87 ? 4.114 -6.902 -2.092 1.00 97.38 87 VAL A O 1
ATOM 666 N N . ALA A 1 88 ? 4.896 -7.845 -0.211 1.00 96.69 88 ALA A N 1
ATOM 667 C CA . ALA A 1 88 ? 6.165 -7.122 -0.203 1.00 96.69 88 ALA A CA 1
ATOM 668 C C . ALA A 1 88 ? 7.042 -7.483 -1.408 1.00 96.69 88 ALA A C 1
ATOM 670 O O . ALA A 1 88 ? 7.574 -6.579 -2.054 1.00 96.69 88 ALA A O 1
ATOM 671 N N . THR A 1 89 ? 7.147 -8.767 -1.757 1.00 97.38 89 THR A N 1
ATOM 672 C CA . THR A 1 89 ? 7.868 -9.215 -2.959 1.00 97.38 89 THR A CA 1
ATOM 673 C C . THR A 1 89 ? 7.241 -8.637 -4.226 1.00 97.38 89 THR A C 1
ATOM 675 O O . THR A 1 89 ? 7.939 -8.026 -5.036 1.00 97.38 89 THR A O 1
ATOM 678 N N . LEU A 1 90 ? 5.913 -8.724 -4.365 1.00 97.81 90 LEU A N 1
ATOM 679 C CA . LEU A 1 90 ? 5.203 -8.149 -5.510 1.00 97.81 90 LEU A CA 1
ATOM 680 C C . LEU A 1 90 ? 5.411 -6.627 -5.614 1.00 97.81 90 LEU A C 1
ATOM 682 O O . LEU A 1 90 ? 5.561 -6.083 -6.715 1.00 97.81 90 LEU A O 1
ATOM 686 N N . ALA A 1 91 ? 5.426 -5.930 -4.474 1.00 96.69 91 ALA A N 1
ATOM 687 C CA . ALA A 1 91 ? 5.662 -4.492 -4.413 1.00 96.69 91 ALA A CA 1
ATOM 688 C C . ALA A 1 91 ? 7.081 -4.132 -4.861 1.00 96.69 91 ALA A C 1
ATOM 690 O O . ALA A 1 91 ? 7.248 -3.185 -5.627 1.00 96.69 91 ALA A O 1
ATOM 691 N N . GLN A 1 92 ? 8.092 -4.892 -4.431 1.00 95.88 92 GLN A N 1
ATOM 692 C CA . GLN A 1 92 ? 9.488 -4.687 -4.831 1.00 95.88 92 GLN A CA 1
ATOM 693 C C . GLN A 1 92 ? 9.671 -4.876 -6.337 1.00 95.88 92 GLN A C 1
ATOM 695 O O . GLN A 1 92 ? 10.232 -4.004 -7.001 1.00 95.88 92 GLN A O 1
ATOM 700 N N . ASP A 1 93 ? 9.130 -5.961 -6.892 1.00 95.88 93 ASP A N 1
ATOM 701 C CA . ASP A 1 93 ? 9.178 -6.224 -8.331 1.00 95.88 93 ASP A CA 1
ATOM 702 C C . ASP A 1 93 ? 8.508 -5.108 -9.131 1.00 95.88 93 ASP A C 1
ATOM 704 O O . ASP A 1 93 ? 9.027 -4.656 -10.155 1.00 95.88 93 ASP A O 1
ATOM 708 N N . THR A 1 94 ? 7.360 -4.627 -8.653 1.00 96.38 94 THR A N 1
ATOM 709 C CA . THR A 1 94 ? 6.640 -3.540 -9.316 1.00 96.38 94 THR A CA 1
ATOM 710 C C . THR A 1 94 ? 7.392 -2.217 -9.210 1.00 96.38 94 THR A C 1
ATOM 712 O O . THR A 1 94 ? 7.550 -1.523 -10.214 1.00 96.38 94 THR A O 1
ATOM 715 N N . ALA A 1 95 ? 7.924 -1.885 -8.032 1.00 94.06 95 ALA A N 1
ATOM 716 C CA . ALA A 1 95 ? 8.719 -0.681 -7.825 1.00 94.06 95 ALA A CA 1
ATOM 717 C C . ALA A 1 95 ? 9.971 -0.670 -8.717 1.00 94.06 95 ALA A C 1
ATOM 719 O O . ALA A 1 95 ? 10.279 0.359 -9.316 1.00 94.06 95 ALA A O 1
ATOM 720 N N . HIS A 1 96 ? 10.646 -1.813 -8.886 1.00 93.25 96 HIS A N 1
ATOM 721 C CA . HIS A 1 96 ? 11.770 -1.943 -9.817 1.00 93.25 96 HIS A CA 1
ATOM 722 C C . HIS A 1 96 ? 11.368 -1.725 -11.279 1.00 93.25 96 HIS A C 1
ATOM 724 O O . HIS A 1 96 ? 12.149 -1.158 -12.040 1.00 93.25 96 HIS A O 1
ATOM 730 N N . ARG A 1 97 ? 10.171 -2.163 -11.690 1.00 92.38 97 ARG A N 1
ATOM 731 C CA . ARG A 1 97 ? 9.658 -1.925 -13.051 1.00 92.38 97 ARG A CA 1
ATOM 732 C C . ARG A 1 97 ? 9.321 -0.455 -13.282 1.00 92.38 97 ARG A C 1
ATOM 734 O O . ARG A 1 97 ? 9.593 0.051 -14.360 1.00 92.38 97 ARG A O 1
ATOM 741 N N . TRP A 1 98 ? 8.751 0.216 -12.284 1.00 91.25 98 TRP A N 1
ATOM 742 C CA . TRP A 1 98 ? 8.377 1.631 -12.363 1.00 91.25 98 TRP A CA 1
ATOM 743 C C . TRP A 1 98 ? 9.545 2.605 -12.198 1.00 91.25 98 TRP A C 1
ATOM 745 O O . TRP A 1 98 ? 9.405 3.779 -12.521 1.00 91.25 98 TRP A O 1
ATOM 755 N N . ALA A 1 99 ? 10.682 2.146 -11.676 1.00 84.56 99 ALA A N 1
ATOM 756 C CA . ALA A 1 99 ? 11.896 2.950 -11.561 1.00 84.56 99 ALA A CA 1
ATOM 757 C C . ALA A 1 99 ? 12.726 3.009 -12.861 1.00 84.56 99 ALA A C 1
ATOM 759 O O . ALA A 1 99 ? 13.791 3.626 -12.853 1.00 84.56 99 ALA A O 1
ATOM 760 N N . ARG A 1 100 ? 12.285 2.340 -13.936 1.00 69.69 100 ARG A N 1
ATOM 761 C CA . ARG A 1 100 ? 12.956 2.310 -15.244 1.00 69.69 100 ARG A CA 1
ATOM 762 C C . ARG A 1 100 ? 12.422 3.360 -16.204 1.00 69.69 100 ARG A C 1
ATOM 764 O O . ARG A 1 100 ? 11.208 3.644 -16.144 1.00 69.69 100 ARG A O 1
#

Sequence (100 aa):
MSKQAVADRVRRRTLLAASTAQGRVVYPIWQFDGSKVNPDVTSILAVFRNAAVDGWAIASWFTTPAASLDAATPVEWLRDGQEAAPVATLAQDTAHRWAR

Radius of gyration: 13.27 Å; chains: 1; bounding box: 24×36×29 Å

pLDDT: mean 87.39, std 10.64, range [56.31, 98.0]

Secondary structure (DSSP, 8-state):
--HHHHHHHHHTT-S--EE-TTS-EE--GGGEETTEE-HHHHHHHGGGGGS---HHHHHHHHTS--GGGTT--HHHHHHTT--SHHHHHHHHHHHHHHT-